Protein AF-A0A1B9H079-F1 (afdb_monomer_lite)

Structure (mmCIF, N/CA/C/O backbone):
data_AF-A0A1B9H079-F1
#
_entry.id   AF-A0A1B9H079-F1
#
loop_
_atom_site.group_PDB
_atom_site.id
_atom_site.type_symbol
_atom_site.label_atom_id
_atom_site.label_alt_id
_atom_site.label_comp_id
_atom_site.label_asym_id
_atom_site.label_entity_id
_atom_site.label_seq_id
_atom_site.pdbx_PDB_ins_code
_atom_site.Cartn_x
_atom_site.Cartn_y
_atom_site.Cartn_z
_atom_site.occupancy
_atom_site.B_iso_or_equiv
_atom_site.auth_seq_id
_atom_site.auth_comp_id
_atom_site.auth_asym_id
_atom_site.auth_atom_id
_atom_site.pdbx_PDB_model_num
ATOM 1 N N . MET A 1 1 ? 11.320 -9.337 -13.887 1.00 47.75 1 MET A N 1
ATOM 2 C CA . MET A 1 1 ? 11.703 -7.926 -13.684 1.00 47.75 1 MET A CA 1
ATOM 3 C C . MET A 1 1 ? 11.576 -7.657 -12.201 1.00 47.75 1 MET A C 1
ATOM 5 O O . MET A 1 1 ? 10.464 -7.674 -11.699 1.00 47.75 1 MET A O 1
ATOM 9 N N . GLU A 1 2 ? 12.696 -7.535 -11.495 1.00 43.88 2 GLU A N 1
ATOM 10 C CA . GLU A 1 2 ? 12.681 -7.254 -10.058 1.00 43.88 2 GLU A CA 1
ATOM 11 C C . GLU A 1 2 ? 12.787 -5.743 -9.858 1.00 43.88 2 GLU A C 1
ATOM 13 O O . GLU A 1 2 ? 13.818 -5.125 -10.128 1.00 43.88 2 GLU A O 1
ATOM 18 N N . LEU A 1 3 ? 11.671 -5.143 -9.454 1.00 53.41 3 LEU A N 1
ATOM 19 C CA . LEU A 1 3 ? 11.615 -3.778 -8.955 1.00 53.41 3 LEU A CA 1
ATOM 20 C C . LEU A 1 3 ? 11.916 -3.835 -7.460 1.00 53.41 3 LEU A C 1
ATOM 22 O O . LEU A 1 3 ? 11.032 -4.102 -6.649 1.00 53.41 3 LEU A O 1
ATOM 26 N N . ASN A 1 4 ? 13.172 -3.593 -7.096 1.00 53.16 4 ASN A N 1
ATOM 27 C CA . ASN A 1 4 ? 13.520 -3.400 -5.696 1.00 53.16 4 ASN A CA 1
ATOM 28 C C . ASN A 1 4 ? 13.167 -1.968 -5.313 1.00 53.16 4 ASN A C 1
ATOM 30 O O . ASN A 1 4 ? 13.930 -1.043 -5.574 1.00 53.16 4 ASN A O 1
ATOM 34 N N . THR A 1 5 ? 11.996 -1.792 -4.715 1.00 60.97 5 THR A N 1
ATOM 35 C CA . THR A 1 5 ? 11.546 -0.502 -4.195 1.00 60.97 5 THR A CA 1
ATOM 36 C C . THR A 1 5 ? 11.896 -0.418 -2.714 1.00 60.97 5 THR A C 1
ATOM 38 O O . THR A 1 5 ? 11.360 -1.158 -1.893 1.00 60.97 5 THR A O 1
ATOM 41 N N . HIS A 1 6 ? 12.815 0.476 -2.367 1.00 66.88 6 HIS A N 1
ATOM 42 C CA . HIS A 1 6 ? 13.156 0.816 -0.995 1.00 66.88 6 HIS A CA 1
ATOM 43 C C . HIS A 1 6 ? 12.375 2.062 -0.566 1.00 66.88 6 HIS A C 1
ATOM 45 O O . HIS A 1 6 ? 12.559 3.159 -1.095 1.00 66.88 6 HIS A O 1
ATOM 51 N N . CYS A 1 7 ? 11.503 1.898 0.422 1.00 68.50 7 CYS A N 1
ATOM 52 C CA . CYS A 1 7 ? 10.814 3.013 1.058 1.00 68.50 7 CYS A CA 1
ATOM 53 C C . CYS A 1 7 ? 11.577 3.404 2.325 1.00 68.50 7 CYS A C 1
ATOM 55 O O . CYS A 1 7 ? 11.736 2.586 3.231 1.00 68.50 7 CYS A O 1
ATOM 57 N N . ARG A 1 8 ? 12.035 4.655 2.405 1.00 67.31 8 ARG A N 1
ATOM 58 C CA . ARG A 1 8 ? 12.575 5.230 3.639 1.00 67.31 8 ARG A CA 1
ATOM 59 C C . ARG A 1 8 ? 11.421 5.837 4.433 1.00 67.31 8 ARG A C 1
ATOM 61 O O . ARG A 1 8 ? 10.734 6.739 3.943 1.00 67.31 8 ARG A O 1
ATOM 68 N N . SER A 1 9 ? 11.228 5.364 5.659 1.00 66.62 9 SER A N 1
ATOM 69 C CA . SER A 1 9 ? 10.253 5.937 6.585 1.00 66.62 9 SER A CA 1
ATOM 70 C C . SER A 1 9 ? 10.916 6.872 7.591 1.00 66.62 9 SER A C 1
ATOM 72 O O . SER A 1 9 ? 12.061 6.660 7.994 1.00 66.62 9 SER A O 1
ATOM 74 N N . GLY A 1 10 ? 10.208 7.948 7.937 1.00 61.19 10 GLY A N 1
ATOM 75 C CA . GLY A 1 10 ? 10.676 8.962 8.886 1.00 61.19 10 GLY A CA 1
ATOM 76 C C . GLY A 1 10 ? 10.179 8.729 10.310 1.00 61.19 10 GLY A C 1
ATOM 77 O O . GLY A 1 10 ? 10.873 9.061 11.267 1.00 61.19 10 GLY A O 1
ATOM 78 N N . THR A 1 11 ? 8.987 8.151 10.476 1.00 62.12 11 THR A N 1
ATOM 79 C CA . THR A 1 11 ? 8.386 7.863 11.783 1.00 62.12 11 THR A CA 1
ATOM 80 C C . THR A 1 11 ? 7.451 6.662 11.669 1.00 62.12 11 THR A C 1
ATOM 82 O O . THR A 1 11 ? 6.736 6.508 10.678 1.00 62.12 11 THR A O 1
ATOM 85 N N . THR A 1 12 ? 7.499 5.803 12.685 1.00 69.88 12 THR A N 1
ATOM 86 C CA . THR A 1 12 ? 6.626 4.640 12.840 1.00 69.88 12 THR A CA 1
ATOM 87 C C . THR A 1 12 ? 5.818 4.845 14.114 1.00 69.88 12 THR A C 1
ATOM 89 O O . THR A 1 12 ? 6.400 4.886 15.198 1.00 69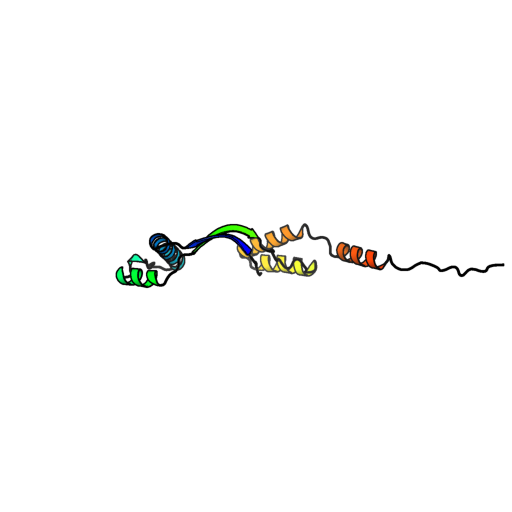.88 12 THR A O 1
ATOM 92 N N . GLU A 1 13 ? 4.499 4.992 13.998 1.00 73.25 13 GLU A N 1
ATOM 93 C CA . GLU A 1 13 ? 3.610 5.201 15.147 1.00 73.25 13 GLU A CA 1
ATOM 94 C C . GLU A 1 13 ? 2.775 3.942 15.427 1.00 73.25 13 GLU A C 1
ATOM 96 O O . GLU A 1 13 ? 2.287 3.284 14.503 1.00 73.25 13 GLU A O 1
ATOM 101 N N . LEU A 1 14 ? 2.616 3.605 16.713 1.00 74.88 14 LEU A N 1
ATOM 102 C CA . LEU A 1 14 ? 1.735 2.527 17.164 1.00 74.88 14 LEU A CA 1
ATOM 103 C C . LEU A 1 14 ? 0.311 3.062 17.306 1.00 74.88 14 LEU A C 1
ATOM 105 O O . LEU A 1 14 ? 0.075 3.996 18.073 1.00 74.88 14 LEU A O 1
ATOM 109 N N . LYS A 1 15 ? -0.643 2.456 16.596 1.00 72.25 15 LYS A N 1
ATOM 110 C CA . LYS A 1 15 ? -2.036 2.925 16.566 1.00 72.25 15 LYS A CA 1
ATOM 111 C C . LYS A 1 15 ? -3.016 1.940 17.193 1.00 72.25 15 LYS A C 1
ATOM 113 O O . LYS A 1 15 ? -2.809 0.728 17.203 1.00 72.25 15 LYS A O 1
ATOM 118 N N . ILE A 1 16 ? -4.089 2.509 17.739 1.00 72.25 16 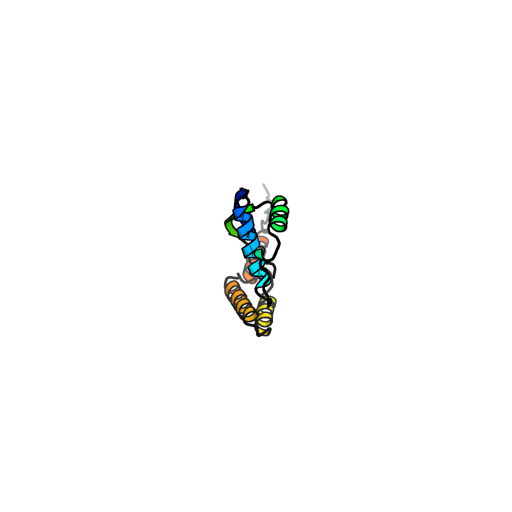ILE A N 1
ATOM 119 C CA . ILE A 1 16 ? -5.087 1.853 18.596 1.00 72.25 16 ILE A CA 1
ATOM 120 C C . ILE A 1 16 ? -6.340 1.486 17.770 1.00 72.25 16 ILE A C 1
ATOM 122 O O . ILE A 1 16 ? -6.516 1.967 16.652 1.00 72.25 16 ILE A O 1
ATOM 126 N N . SER A 1 17 ? -7.194 0.625 18.335 1.00 77.25 17 SER A N 1
ATOM 127 C CA . SER A 1 17 ? -8.569 0.233 17.947 1.00 77.25 17 SER A CA 1
ATOM 128 C C . SER A 1 17 ? -9.155 0.831 16.660 1.00 77.25 17 SER A C 1
ATOM 130 O O . SER A 1 17 ? -9.411 0.090 15.713 1.00 77.25 17 SER A O 1
ATOM 132 N N . ASP A 1 18 ? -9.408 2.140 16.615 1.00 82.06 18 ASP A N 1
ATOM 133 C CA . ASP A 1 18 ? -10.213 2.747 15.546 1.00 82.06 18 ASP A CA 1
ATOM 134 C C . ASP A 1 18 ? -9.457 2.796 14.216 1.00 82.06 18 ASP A C 1
ATOM 136 O O . ASP A 1 18 ? -10.028 2.538 13.155 1.00 82.06 18 ASP A O 1
ATOM 140 N N . PHE A 1 19 ? -8.142 3.031 14.278 1.00 86.31 19 PHE A N 1
ATOM 141 C CA . PHE A 1 19 ? -7.262 2.913 13.118 1.00 86.31 19 PHE A CA 1
ATOM 142 C C . PHE A 1 19 ? -7.260 1.474 12.595 1.00 86.31 19 PHE A C 1
ATOM 144 O O . PHE A 1 19 ? -7.442 1.244 11.402 1.00 86.31 19 PHE A O 1
ATOM 151 N N . LEU A 1 20 ? -7.133 0.496 13.496 1.00 87.94 20 LEU A N 1
ATOM 152 C CA . LEU A 1 20 ? -7.156 -0.921 13.136 1.00 87.94 20 LEU A CA 1
ATOM 153 C C . LEU A 1 20 ? -8.482 -1.324 12.481 1.00 87.94 20 LEU A C 1
ATOM 155 O O . LEU A 1 20 ? -8.469 -2.011 11.465 1.00 87.94 20 LEU A O 1
ATOM 159 N N . GLN A 1 21 ? -9.619 -0.864 13.010 1.00 88.44 21 GLN A N 1
ATOM 160 C CA . GLN A 1 21 ? -10.933 -1.151 12.431 1.00 88.44 21 GLN A CA 1
ATOM 161 C C . GLN A 1 21 ? -11.037 -0.636 10.993 1.00 88.44 21 GLN A C 1
ATOM 163 O O . GLN A 1 21 ? -11.516 -1.361 10.119 1.00 88.44 21 GLN A O 1
ATOM 168 N N . LYS A 1 22 ? -10.570 0.592 10.741 1.00 90.00 22 LYS A N 1
ATOM 169 C CA . LYS A 1 22 ? -10.571 1.178 9.400 1.00 90.00 22 LYS A CA 1
ATOM 170 C C . LYS A 1 22 ? -9.695 0.373 8.437 1.00 90.00 22 LYS A C 1
ATOM 172 O O . LYS A 1 22 ? -10.173 -0.019 7.376 1.00 90.00 22 LYS A O 1
ATOM 177 N N . GLN A 1 23 ? -8.458 0.062 8.830 1.00 91.00 23 GLN A N 1
ATOM 178 C CA . GLN A 1 23 ? -7.528 -0.684 7.977 1.00 91.00 23 GLN A CA 1
ATOM 179 C C . GLN A 1 23 ? -8.038 -2.095 7.646 1.00 91.00 23 GLN A C 1
ATOM 181 O O . GLN A 1 23 ? -7.915 -2.541 6.509 1.00 91.00 23 GLN A O 1
ATOM 186 N N . ILE A 1 24 ? -8.636 -2.794 8.616 1.00 90.44 24 ILE A N 1
ATOM 187 C CA . ILE A 1 24 ? -9.202 -4.136 8.402 1.00 90.44 24 ILE A CA 1
ATOM 188 C C . ILE A 1 24 ? -10.375 -4.076 7.416 1.00 90.44 24 ILE A C 1
ATOM 190 O O . ILE A 1 24 ? -10.469 -4.924 6.526 1.00 90.44 24 ILE A O 1
ATOM 194 N N . ALA A 1 25 ? -11.248 -3.073 7.541 1.00 91.12 25 ALA A N 1
ATOM 195 C CA . ALA A 1 25 ? -12.371 -2.887 6.627 1.00 91.12 25 ALA A CA 1
ATOM 196 C C . ALA A 1 25 ? -11.904 -2.569 5.197 1.00 91.12 25 ALA A C 1
ATOM 198 O O . ALA A 1 25 ? -12.365 -3.204 4.251 1.00 91.12 25 ALA A O 1
ATOM 199 N N . GLU A 1 26 ? -10.956 -1.643 5.028 1.00 92.31 26 GLU A N 1
ATOM 200 C CA . GLU A 1 26 ? -10.414 -1.282 3.710 1.00 92.31 26 GLU A CA 1
ATOM 201 C C . GLU A 1 26 ? -9.692 -2.455 3.037 1.00 92.31 26 GLU A C 1
ATOM 203 O O . GLU A 1 26 ? -9.910 -2.718 1.850 1.00 92.31 26 GLU A O 1
ATOM 208 N N . LEU A 1 27 ? -8.883 -3.203 3.794 1.00 92.88 27 LEU A N 1
ATOM 209 C CA . LEU A 1 27 ? -8.201 -4.386 3.276 1.00 92.88 27 LE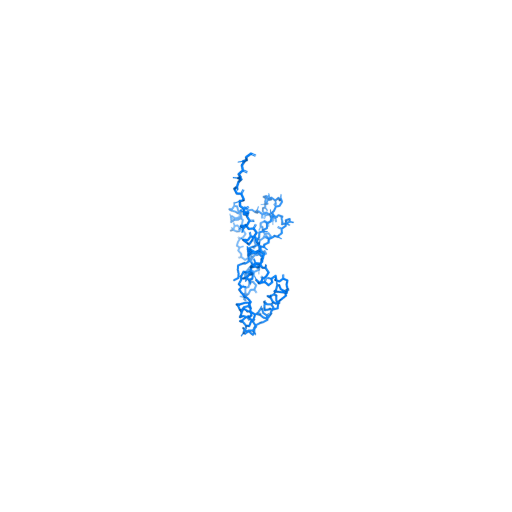U A CA 1
ATOM 210 C C . LEU A 1 27 ? -9.202 -5.463 2.843 1.00 92.88 27 LEU A C 1
ATOM 212 O O . LEU A 1 27 ? -9.069 -6.000 1.745 1.00 92.88 27 LEU A O 1
ATOM 216 N N . SER A 1 28 ? -10.217 -5.740 3.667 1.00 92.12 28 SER A N 1
ATOM 217 C CA . SER A 1 28 ? -11.264 -6.716 3.335 1.00 92.12 28 SER A CA 1
ATOM 218 C C . SER A 1 28 ? -12.000 -6.303 2.060 1.00 92.12 28 SER A C 1
ATOM 220 O O . SER A 1 28 ? -12.108 -7.091 1.129 1.00 92.12 28 SER A O 1
ATOM 222 N N . ASN A 1 29 ? -12.397 -5.034 1.946 1.00 92.19 29 ASN A N 1
ATOM 223 C CA . ASN A 1 29 ? -13.079 -4.525 0.755 1.00 92.19 29 ASN A CA 1
ATOM 224 C C . ASN A 1 29 ? -12.237 -4.645 -0.521 1.00 92.19 29 ASN A C 1
ATOM 226 O O . ASN A 1 29 ? -12.789 -4.943 -1.582 1.00 92.19 29 ASN A O 1
ATOM 230 N N . THR A 1 30 ? -10.927 -4.404 -0.415 1.00 93.38 30 THR A N 1
ATOM 231 C CA . THR A 1 30 ? -9.976 -4.495 -1.535 1.00 93.38 30 THR A CA 1
ATOM 232 C C . THR A 1 30 ? -9.802 -5.942 -1.995 1.00 93.38 30 THR A C 1
ATOM 234 O O . THR A 1 30 ? -9.788 -6.218 -3.192 1.00 93.38 30 THR A O 1
ATOM 237 N N . MET A 1 31 ? -9.694 -6.882 -1.053 1.00 91.94 31 MET A N 1
ATOM 238 C CA . MET A 1 31 ? -9.529 -8.304 -1.368 1.00 91.94 31 MET A CA 1
ATOM 239 C C . MET A 1 31 ? -10.821 -8.931 -1.903 1.00 91.94 31 MET A C 1
ATOM 241 O O . MET A 1 31 ? -10.772 -9.751 -2.819 1.00 91.94 31 MET A O 1
ATOM 245 N N . GLU A 1 32 ? -11.972 -8.491 -1.393 1.00 93.19 32 GLU A N 1
ATOM 246 C CA . GLU A 1 32 ? -13.290 -8.997 -1.781 1.00 93.19 32 GLU A CA 1
ATOM 247 C C . GLU A 1 32 ? -13.880 -8.294 -3.015 1.00 93.19 32 GLU A C 1
ATOM 249 O O . GLU A 1 32 ? -14.954 -8.658 -3.481 1.00 93.19 32 GLU A O 1
ATOM 254 N N . GLU A 1 33 ? -13.205 -7.290 -3.591 1.00 91.06 33 GLU A N 1
ATOM 255 C CA . GLU A 1 33 ? -13.716 -6.524 -4.742 1.00 91.06 33 GLU A CA 1
ATOM 256 C C . GLU A 1 33 ? -14.043 -7.377 -5.968 1.00 91.06 33 GLU A C 1
ATOM 258 O O . GLU A 1 33 ? -14.910 -7.022 -6.763 1.00 91.06 33 GLU A O 1
ATOM 263 N N . ARG A 1 34 ? -13.370 -8.517 -6.104 1.00 89.00 34 ARG A N 1
ATOM 264 C CA . ARG A 1 34 ? -13.476 -9.390 -7.272 1.00 89.00 34 ARG A CA 1
ATOM 265 C C . ARG A 1 34 ? -14.543 -10.477 -7.141 1.00 89.00 34 ARG A C 1
ATOM 267 O O . ARG A 1 34 ? -14.714 -11.233 -8.094 1.00 89.00 34 ARG A O 1
ATOM 274 N N . TYR A 1 35 ? -15.223 -10.581 -5.998 1.00 88.06 35 TYR A N 1
ATOM 275 C CA . TYR A 1 35 ? -16.187 -11.647 -5.731 1.00 88.06 35 TYR A CA 1
ATOM 276 C C . TYR A 1 35 ? -17.620 -11.113 -5.643 1.00 88.06 35 TYR A C 1
ATOM 278 O O . TYR A 1 35 ? -17.896 -10.098 -4.999 1.00 88.06 35 TYR A O 1
ATOM 286 N N . ASP A 1 36 ? -18.550 -11.837 -6.267 1.00 80.81 36 ASP A N 1
ATOM 287 C CA . ASP A 1 36 ? -19.980 -11.617 -6.070 1.00 80.81 36 ASP A CA 1
ATOM 288 C C . ASP A 1 36 ? -20.376 -12.070 -4.656 1.00 80.81 36 ASP A C 1
ATOM 290 O O . ASP A 1 36 ? -20.013 -13.161 -4.218 1.00 80.81 36 ASP A O 1
ATOM 294 N N . GLY A 1 37 ? -21.119 -11.230 -3.928 1.00 81.12 37 GLY A N 1
ATOM 295 C CA . GLY A 1 37 ? -21.451 -11.481 -2.518 1.00 81.12 37 GLY A CA 1
ATOM 296 C C . GLY A 1 37 ? -20.357 -11.051 -1.534 1.00 81.12 37 GLY A C 1
ATOM 297 O O . GLY A 1 37 ? -20.091 -11.763 -0.571 1.00 81.12 37 GLY A O 1
ATOM 298 N N . ARG A 1 38 ? -19.734 -9.892 -1.794 1.00 87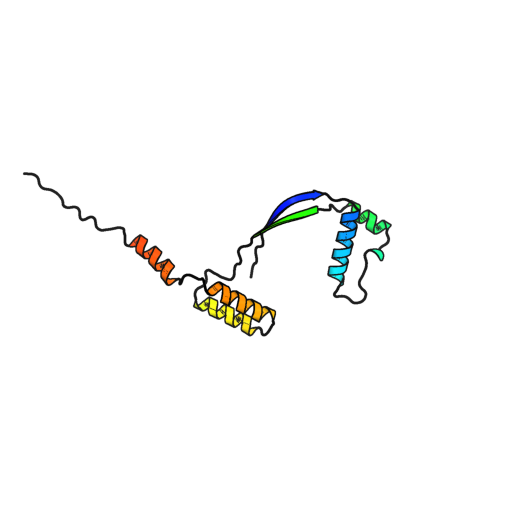.25 38 ARG A N 1
ATOM 299 C CA . ARG A 1 38 ? -18.649 -9.287 -1.000 1.00 87.25 38 ARG A CA 1
ATOM 300 C C . ARG A 1 38 ? -18.911 -9.400 0.502 1.00 87.25 38 ARG A C 1
ATOM 302 O O . ARG A 1 38 ? -19.849 -8.790 1.016 1.00 87.25 38 ARG A O 1
ATOM 309 N N . TRP A 1 39 ? -18.052 -10.147 1.186 1.00 90.56 39 TRP A N 1
ATOM 310 C CA . TRP A 1 39 ? -18.099 -10.267 2.635 1.00 90.56 39 TRP A CA 1
ATOM 311 C C . TRP A 1 39 ? -17.641 -8.961 3.288 1.00 90.56 39 TRP A C 1
ATOM 313 O O . TRP A 1 39 ? -16.609 -8.394 2.924 1.00 90.56 39 TRP A O 1
ATOM 323 N N . GLN A 1 40 ? -18.407 -8.480 4.261 1.00 89.06 40 GLN A N 1
ATOM 324 C CA . GLN A 1 40 ? -18.070 -7.307 5.052 1.00 89.06 40 GLN A CA 1
ATOM 325 C C . GLN A 1 40 ? -17.637 -7.719 6.452 1.00 89.06 40 GLN A C 1
ATOM 327 O O . GLN A 1 40 ? -18.159 -8.653 7.053 1.00 89.06 40 GLN A O 1
ATOM 332 N N . VAL A 1 41 ? -16.739 -6.935 7.045 1.00 88.81 41 VAL A N 1
ATOM 333 C CA . VAL A 1 41 ? -16.299 -7.150 8.434 1.00 88.81 41 VAL A CA 1
ATOM 334 C C . VAL A 1 41 ? -17.479 -7.096 9.420 1.00 88.81 41 VAL A C 1
ATOM 336 O O . VAL A 1 41 ? -17.435 -7.739 10.465 1.00 88.81 41 VAL A O 1
ATOM 339 N N . SER A 1 42 ? -18.550 -6.368 9.085 1.00 87.88 42 SER A N 1
ATOM 340 C CA . SER A 1 42 ? -19.800 -6.316 9.856 1.00 87.88 42 SER A CA 1
ATOM 341 C C . SER A 1 42 ? -20.624 -7.604 9.817 1.00 87.88 42 SER A C 1
ATOM 343 O O . SER A 1 42 ? -21.504 -7.770 10.657 1.00 87.88 42 SER A O 1
ATOM 345 N N . ASP A 1 43 ? -20.360 -8.502 8.865 1.00 88.31 43 ASP A N 1
ATOM 346 C CA . ASP A 1 43 ? -21.046 -9.793 8.765 1.00 88.31 43 ASP A CA 1
ATOM 347 C C . ASP A 1 43 ? -20.539 -10.775 9.836 1.00 88.31 43 ASP A C 1
ATOM 349 O O . ASP A 1 43 ? -21.208 -11.759 10.159 1.00 88.31 43 ASP A O 1
ATOM 353 N N . ALA A 1 44 ? -19.368 -10.506 10.428 1.00 89.19 44 ALA A N 1
ATOM 354 C CA . ALA A 1 44 ? -18.893 -11.216 11.607 1.00 89.19 44 ALA A CA 1
ATOM 355 C C . ALA A 1 44 ? -19.535 -10.677 12.902 1.00 89.19 44 ALA A C 1
ATOM 357 O O . ALA A 1 44 ? -19.717 -9.468 13.061 1.00 89.19 44 ALA A O 1
ATOM 358 N N . PRO A 1 45 ? -19.791 -11.547 13.899 1.00 92.19 45 PRO A N 1
ATOM 359 C CA . PRO A 1 45 ? -20.213 -11.118 15.228 1.00 92.19 45 PRO A CA 1
ATOM 360 C C . PRO A 1 45 ? -19.233 -10.113 15.853 1.00 92.19 45 PRO A C 1
ATOM 362 O O . PRO A 1 45 ? -18.024 -10.347 15.889 1.00 92.19 45 PRO A O 1
ATOM 365 N N . ALA A 1 46 ? -19.750 -9.015 16.413 1.00 87.31 46 ALA A N 1
ATOM 366 C CA . ALA A 1 46 ? -18.917 -7.931 16.943 1.00 87.31 46 ALA A CA 1
ATOM 367 C C . ALA A 1 46 ? -17.919 -8.406 18.018 1.00 87.31 46 ALA A C 1
ATOM 369 O O . ALA A 1 46 ? -16.758 -8.009 18.020 1.00 87.31 46 ALA A O 1
ATOM 370 N N . ASN A 1 47 ? -18.334 -9.324 18.896 1.00 89.38 47 ASN A N 1
ATOM 371 C CA . ASN A 1 47 ? -17.467 -9.904 19.926 1.00 89.38 47 ASN A CA 1
ATOM 372 C C . ASN A 1 47 ? -16.278 -10.692 19.349 1.00 89.38 47 ASN A C 1
ATOM 374 O O . ASN A 1 47 ? -15.212 -10.737 19.962 1.00 89.38 47 ASN A O 1
ATOM 378 N N . TYR A 1 48 ? -16.452 -11.317 18.185 1.00 87.38 48 TYR A N 1
ATOM 379 C CA . TYR A 1 48 ? -15.398 -12.053 17.501 1.00 87.38 48 TYR A CA 1
ATOM 380 C C . TYR A 1 48 ? -14.340 -11.090 16.954 1.00 87.38 48 TYR A C 1
ATOM 382 O O . TYR A 1 48 ? -13.149 -11.256 17.224 1.00 87.38 48 TYR A O 1
ATOM 390 N N . VAL A 1 49 ? -14.784 -10.027 16.279 1.00 87.69 49 VAL A N 1
ATOM 391 C CA . VAL A 1 49 ? -13.906 -8.991 15.718 1.00 87.69 49 VAL A CA 1
ATOM 392 C C . VAL A 1 49 ? -13.123 -8.271 16.822 1.00 87.69 49 VAL A C 1
ATOM 394 O O . VAL A 1 49 ? -11.907 -8.121 16.715 1.00 87.69 49 VAL A O 1
ATOM 397 N N . GLU A 1 50 ? -13.778 -7.902 17.926 1.00 87.94 50 GLU A N 1
ATOM 398 C CA . GLU A 1 50 ? -13.122 -7.247 19.068 1.00 87.94 50 GLU A CA 1
ATOM 399 C C . GLU A 1 50 ? -12.035 -8.110 19.723 1.00 87.94 50 GLU A C 1
ATOM 401 O O . GLU A 1 50 ? -11.019 -7.597 20.194 1.00 87.94 50 GLU A O 1
ATOM 406 N N . ASN A 1 51 ? -12.206 -9.432 19.742 1.00 88.94 51 ASN A N 1
ATOM 407 C CA . ASN A 1 51 ? -11.188 -10.326 20.284 1.00 88.94 51 ASN A CA 1
ATOM 408 C C . ASN A 1 51 ? -9.992 -10.489 19.343 1.00 88.94 51 ASN A C 1
ATOM 410 O O . ASN A 1 51 ? -8.859 -10.507 19.821 1.00 88.94 51 ASN A O 1
ATOM 414 N N . LEU A 1 52 ? -10.217 -10.546 18.027 1.00 86.75 52 LEU A N 1
ATOM 415 C CA . LEU A 1 52 ? -9.129 -10.603 17.047 1.00 86.75 52 LEU A CA 1
ATOM 416 C C . LEU A 1 52 ? -8.288 -9.323 17.051 1.00 86.75 52 LEU A C 1
ATOM 418 O O . LEU A 1 52 ? -7.063 -9.399 17.001 1.00 86.75 52 LEU A O 1
ATOM 422 N N . LYS A 1 53 ? -8.920 -8.153 17.203 1.00 86.00 53 LYS A N 1
ATOM 423 C CA . LYS A 1 53 ? -8.214 -6.865 17.285 1.00 86.00 53 LYS A CA 1
ATOM 424 C C . LYS A 1 53 ? -7.177 -6.802 18.398 1.00 86.00 53 LYS A C 1
ATOM 426 O O . LYS A 1 53 ? -6.131 -6.197 18.204 1.00 86.00 53 LYS A O 1
ATOM 431 N N . LYS A 1 54 ? -7.439 -7.425 19.551 1.00 85.62 54 LYS A N 1
ATOM 432 C CA . LYS A 1 54 ? -6.509 -7.423 20.697 1.00 85.62 54 LYS A CA 1
ATOM 433 C C . LYS A 1 54 ? -5.178 -8.110 20.384 1.00 85.62 54 LYS A C 1
ATOM 435 O O . LYS A 1 54 ? -4.195 -7.846 21.067 1.00 85.62 54 LYS A O 1
ATOM 440 N N . ALA A 1 55 ? -5.151 -8.986 19.380 1.00 86.31 55 ALA A N 1
ATOM 441 C CA . ALA A 1 55 ? -3.944 -9.664 18.919 1.00 86.31 55 ALA A CA 1
ATOM 442 C C . ALA A 1 55 ? -3.202 -8.896 17.808 1.00 86.31 55 ALA A C 1
ATOM 444 O O . ALA A 1 55 ? -2.142 -9.340 17.371 1.00 86.31 55 ALA A O 1
ATOM 445 N N . LEU A 1 56 ? -3.742 -7.768 17.334 1.00 86.62 56 LEU A N 1
ATOM 446 C CA . LEU A 1 56 ? -3.175 -6.989 16.237 1.00 86.62 56 LEU A CA 1
ATOM 447 C C . LEU A 1 56 ? -2.454 -5.746 16.759 1.00 86.62 56 LEU A C 1
ATOM 449 O O . LEU A 1 56 ? -2.928 -5.056 17.659 1.00 86.62 56 LEU A O 1
ATOM 453 N N . ILE A 1 57 ? -1.317 -5.436 16.141 1.00 84.56 57 ILE A N 1
ATOM 454 C CA . ILE A 1 57 ? -0.559 -4.208 16.385 1.00 84.56 57 ILE A CA 1
ATOM 455 C C . ILE A 1 57 ? -0.656 -3.356 15.122 1.00 84.56 57 ILE A C 1
ATOM 457 O O . ILE A 1 57 ? -0.226 -3.779 14.049 1.00 84.56 57 ILE A O 1
ATOM 461 N N . GLY A 1 58 ? -1.245 -2.167 15.247 1.00 82.12 58 GLY A N 1
ATOM 462 C CA . GLY A 1 58 ? -1.362 -1.214 14.148 1.00 82.12 58 GLY A CA 1
ATOM 463 C C . GLY A 1 58 ? -0.069 -0.434 13.989 1.00 82.12 58 GLY A C 1
ATOM 464 O O . GLY A 1 58 ? 0.368 0.218 14.935 1.00 82.12 58 GLY A O 1
ATOM 465 N N . ILE A 1 59 ? 0.525 -0.499 12.801 1.00 84.81 59 ILE A N 1
ATOM 466 C CA . ILE A 1 59 ? 1.733 0.246 12.458 1.00 84.81 59 ILE A CA 1
ATOM 467 C C . ILE A 1 59 ? 1.382 1.200 11.324 1.00 84.81 59 ILE A C 1
ATOM 469 O O . ILE A 1 59 ? 0.959 0.760 10.255 1.00 84.81 59 ILE A O 1
ATOM 473 N N . GLU A 1 60 ? 1.572 2.495 11.551 1.00 82.88 60 GLU A N 1
ATOM 474 C CA . GLU A 1 60 ? 1.514 3.497 10.490 1.00 82.88 60 GLU A CA 1
ATOM 475 C C . GLU A 1 60 ? 2.936 3.899 10.100 1.00 82.88 60 GLU A C 1
ATOM 477 O O . GLU A 1 60 ? 3.761 4.219 10.958 1.00 82.88 60 GLU A O 1
ATOM 482 N N . ILE A 1 61 ? 3.228 3.828 8.800 1.00 82.94 61 ILE A N 1
ATOM 483 C CA . ILE A 1 61 ? 4.544 4.131 8.240 1.00 82.94 61 ILE A CA 1
ATOM 484 C C . ILE A 1 61 ? 4.401 5.351 7.341 1.00 82.94 61 ILE A C 1
ATOM 486 O O . ILE A 1 61 ? 3.829 5.265 6.254 1.00 82.94 61 ILE A O 1
ATOM 490 N N . GLU A 1 62 ? 4.969 6.476 7.767 1.00 83.81 62 GLU A N 1
ATOM 491 C CA . GLU A 1 62 ? 5.055 7.652 6.910 1.00 83.81 62 GLU A CA 1
ATOM 492 C C . GLU A 1 62 ? 6.144 7.444 5.850 1.00 83.81 62 GLU A C 1
ATOM 494 O O . GLU A 1 62 ? 7.335 7.310 6.163 1.00 83.81 62 GLU A O 1
ATOM 499 N N . ILE A 1 63 ? 5.741 7.411 4.578 1.00 84.06 63 ILE A N 1
ATOM 500 C CA . ILE A 1 63 ? 6.667 7.287 3.451 1.00 84.06 63 ILE A CA 1
ATOM 501 C C . ILE A 1 63 ? 7.250 8.668 3.145 1.00 84.06 63 ILE A C 1
ATOM 503 O O . ILE A 1 63 ? 6.589 9.517 2.556 1.00 84.06 63 ILE A O 1
ATOM 507 N N . THR A 1 64 ? 8.518 8.874 3.501 1.00 85.31 64 THR A N 1
ATOM 508 C CA . THR A 1 64 ? 9.223 10.146 3.238 1.00 85.31 64 THR A CA 1
ATOM 509 C C . THR A 1 64 ? 9.958 10.138 1.905 1.00 85.31 64 THR A C 1
ATOM 511 O O . THR A 1 64 ? 10.126 11.177 1.267 1.00 85.31 64 THR A O 1
ATOM 514 N N . LYS A 1 65 ? 10.413 8.960 1.466 1.00 79.12 65 LYS A N 1
ATOM 515 C CA . LYS A 1 65 ? 11.097 8.796 0.186 1.00 79.12 65 LYS A CA 1
ATOM 516 C C . LYS A 1 65 ? 10.928 7.381 -0.340 1.00 79.12 65 LYS A C 1
ATOM 518 O O . LYS A 1 65 ? 11.059 6.420 0.414 1.00 79.12 65 LYS A O 1
ATOM 523 N N . ILE A 1 66 ? 10.704 7.266 -1.642 1.00 78.62 66 ILE A N 1
ATOM 524 C CA . ILE A 1 66 ? 10.706 5.995 -2.364 1.00 78.62 66 ILE A CA 1
ATOM 525 C C . ILE A 1 66 ? 11.890 6.031 -3.326 1.00 78.62 66 ILE A C 1
ATOM 527 O O . ILE A 1 66 ? 11.965 6.900 -4.193 1.00 78.62 66 ILE A O 1
ATOM 531 N N . GLU A 1 67 ? 12.830 5.110 -3.161 1.00 78.62 67 GLU A N 1
ATOM 532 C CA . GLU A 1 67 ? 13.987 4.946 -4.037 1.00 78.62 67 GLU A CA 1
ATOM 533 C C . GLU A 1 67 ? 14.081 3.485 -4.455 1.00 78.62 67 GLU A C 1
ATOM 535 O O . GLU A 1 67 ? 13.975 2.593 -3.627 1.00 78.62 67 GLU A O 1
ATOM 540 N N . GLY A 1 68 ? 14.312 3.203 -5.728 1.00 71.19 68 GLY A N 1
ATOM 541 C CA . GLY A 1 68 ? 14.501 1.829 -6.170 1.00 71.19 68 GLY A CA 1
ATOM 542 C C . GLY A 1 68 ? 15.342 1.778 -7.431 1.00 71.19 68 GLY A C 1
ATOM 543 O O . GLY A 1 68 ? 15.051 2.532 -8.366 1.00 71.19 68 GLY A O 1
ATOM 544 N N . PRO A 1 69 ? 16.395 0.941 -7.496 1.00 67.31 69 PRO A N 1
ATOM 545 C CA . PRO A 1 69 ? 17.092 0.723 -8.750 1.00 67.31 69 PRO A CA 1
ATOM 546 C C . PRO A 1 69 ? 16.119 0.101 -9.754 1.00 67.31 69 PRO A C 1
ATOM 548 O O . PRO A 1 69 ? 15.670 -1.035 -9.607 1.00 67.31 69 PRO A O 1
ATOM 551 N N . PHE A 1 70 ? 15.794 0.862 -10.795 1.00 67.38 70 PHE A N 1
ATOM 552 C CA . PHE A 1 70 ? 14.919 0.404 -11.863 1.00 67.38 70 PHE A CA 1
ATOM 553 C C . PHE A 1 70 ? 15.694 -0.512 -12.821 1.00 67.38 70 PHE A C 1
ATOM 555 O O . PHE A 1 70 ? 16.323 -0.053 -13.778 1.00 67.38 70 PHE A O 1
ATOM 562 N N . ASN A 1 71 ? 15.725 -1.815 -12.534 1.00 65.81 71 ASN A N 1
ATOM 563 C CA . ASN A 1 71 ? 16.549 -2.762 -13.280 1.00 65.81 71 ASN A CA 1
ATOM 564 C C . ASN A 1 71 ? 15.814 -3.339 -14.502 1.00 65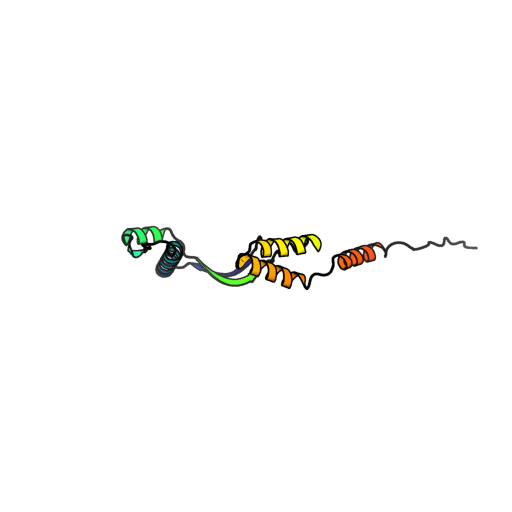.81 71 ASN A C 1
ATOM 566 O O . ASN A 1 71 ? 15.060 -4.305 -14.406 1.00 65.81 71 ASN A O 1
ATOM 570 N N . LEU A 1 72 ? 16.092 -2.763 -15.673 1.00 69.44 72 LEU A N 1
ATOM 571 C CA . LEU A 1 72 ? 15.633 -3.250 -16.978 1.00 69.44 72 LEU A CA 1
ATOM 572 C C . LEU A 1 72 ? 16.725 -3.998 -17.757 1.00 69.44 72 LEU A C 1
ATOM 574 O O . LEU A 1 72 ? 16.820 -3.860 -18.975 1.00 69.44 72 LEU A O 1
ATOM 578 N N . SER A 1 73 ? 17.585 -4.769 -17.079 1.00 64.12 73 SER A N 1
ATOM 579 C CA . SER A 1 73 ? 18.706 -5.452 -17.746 1.00 64.12 73 SER A CA 1
ATOM 580 C C . SER A 1 73 ? 19.670 -4.440 -18.401 1.00 64.12 73 SER A C 1
ATOM 582 O O . SER A 1 73 ? 20.104 -4.574 -19.547 1.00 64.12 73 SER A O 1
ATOM 584 N N . GLN A 1 74 ? 19.989 -3.373 -17.656 1.00 63.53 74 GLN A N 1
ATOM 585 C CA . GLN A 1 74 ? 20.789 -2.232 -18.128 1.00 63.53 74 GLN A CA 1
ATOM 586 C C . GLN A 1 74 ? 22.282 -2.549 -18.354 1.00 63.53 74 GLN A C 1
ATOM 588 O O . GLN A 1 74 ? 23.013 -1.706 -18.888 1.00 63.53 74 GLN A O 1
ATOM 593 N N . GLU A 1 75 ? 22.740 -3.763 -18.049 1.00 61.81 75 GLU A N 1
ATOM 594 C CA . GLU A 1 75 ? 24.104 -4.233 -18.341 1.00 61.81 75 GLU A CA 1
ATOM 595 C C . GLU A 1 75 ? 24.214 -5.061 -19.632 1.00 61.81 75 GLU A C 1
ATOM 597 O O . GLU A 1 75 ? 25.319 -5.291 -20.119 1.00 61.81 75 GLU A O 1
ATOM 602 N N . SER A 1 76 ? 23.085 -5.451 -20.227 1.00 61.38 76 SER A N 1
ATOM 603 C CA . SER A 1 76 ? 23.051 -6.335 -21.398 1.00 61.38 76 SER A CA 1
ATOM 604 C C . SER A 1 76 ? 23.443 -5.616 -22.688 1.00 61.38 76 SER A C 1
ATOM 606 O O . SER A 1 76 ? 23.206 -4.411 -22.832 1.00 61.38 76 SER A O 1
ATOM 608 N N . GLY A 1 77 ? 24.040 -6.347 -23.633 1.00 63.84 77 GLY A N 1
ATOM 609 C CA . GLY A 1 77 ? 24.486 -5.803 -24.916 1.00 63.84 77 GLY A CA 1
ATOM 610 C C . GLY A 1 77 ? 23.339 -5.227 -25.756 1.00 63.84 77 GLY A C 1
ATOM 611 O O . GLY A 1 77 ? 22.167 -5.526 -25.532 1.00 63.84 77 GLY A O 1
ATOM 612 N N . ASN A 1 78 ? 23.668 -4.407 -26.763 1.00 66.75 78 ASN A N 1
ATOM 613 C CA . ASN A 1 78 ? 22.658 -3.784 -27.635 1.00 66.75 78 ASN A CA 1
ATOM 614 C C . ASN A 1 78 ? 21.738 -4.820 -28.321 1.00 66.75 78 ASN A C 1
ATOM 616 O O . ASN A 1 78 ? 20.565 -4.531 -28.543 1.00 66.75 78 ASN A O 1
ATOM 620 N N . GLY A 1 79 ? 22.246 -6.026 -28.617 1.00 66.56 79 GLY A N 1
ATOM 621 C CA . GLY A 1 79 ? 21.458 -7.129 -29.184 1.00 66.56 79 GLY A CA 1
ATOM 622 C C . GLY A 1 79 ? 20.349 -7.619 -28.248 1.00 66.56 79 GLY A C 1
ATOM 623 O O . GLY A 1 79 ? 19.182 -7.638 -28.640 1.00 66.56 79 GLY A O 1
ATOM 624 N N . ASP A 1 80 ? 20.684 -7.907 -26.991 1.00 71.88 80 ASP A N 1
ATOM 625 C CA . ASP A 1 80 ? 19.740 -8.419 -25.985 1.00 71.88 80 ASP A CA 1
ATOM 626 C C . ASP A 1 80 ? 18.636 -7.407 -25.659 1.00 71.88 80 ASP A C 1
ATOM 628 O O . ASP A 1 80 ? 17.485 -7.763 -25.410 1.00 71.88 80 ASP A O 1
ATOM 632 N N . TRP A 1 81 ? 18.959 -6.114 -25.720 1.00 74.19 81 TRP A N 1
ATOM 633 C CA . TRP A 1 81 ? 17.987 -5.052 -25.482 1.00 74.19 81 TRP A CA 1
ATOM 634 C C . TRP A 1 81 ? 16.925 -4.974 -26.585 1.00 74.19 81 TRP A C 1
ATOM 636 O O . TRP A 1 81 ? 15.735 -4.884 -26.285 1.00 74.19 81 TRP A O 1
ATOM 646 N N . THR A 1 82 ? 17.326 -5.083 -27.858 1.00 77.88 82 THR A N 1
ATOM 647 C CA . THR A 1 82 ? 16.354 -5.149 -28.965 1.00 77.88 82 THR A CA 1
ATOM 648 C C . THR A 1 82 ? 15.491 -6.409 -28.901 1.00 77.88 82 THR A C 1
ATOM 650 O O . THR A 1 82 ? 14.317 -6.360 -29.268 1.00 77.88 82 THR A O 1
ATOM 653 N N . GLY A 1 83 ? 16.044 -7.514 -28.386 1.00 80.75 83 GLY A N 1
ATOM 654 C CA . GLY A 1 83 ? 15.306 -8.743 -28.099 1.00 80.75 83 GLY A CA 1
ATOM 655 C C . GLY A 1 83 ? 14.241 -8.548 -27.021 1.00 80.75 83 GLY A C 1
ATOM 656 O O . GLY A 1 83 ? 13.101 -8.950 -27.226 1.00 80.75 83 GLY A O 1
ATOM 657 N N . ASN A 1 84 ? 14.568 -7.852 -25.927 1.00 80.12 84 ASN A N 1
ATOM 658 C CA . ASN A 1 84 ? 13.606 -7.538 -24.867 1.00 80.12 84 ASN A CA 1
ATOM 659 C C . ASN A 1 84 ? 12.452 -6.666 -25.373 1.00 80.12 84 ASN A C 1
ATOM 661 O O . ASN A 1 84 ? 11.296 -7.002 -25.139 1.00 80.12 84 ASN A O 1
ATOM 665 N N . VAL A 1 85 ? 12.741 -5.589 -26.112 1.00 84.50 85 VAL A N 1
ATOM 666 C CA . VAL A 1 85 ? 11.698 -4.716 -26.686 1.00 84.50 85 VAL A CA 1
ATOM 667 C C . VAL A 1 85 ? 10.757 -5.515 -27.590 1.00 84.50 85 VAL A C 1
ATOM 669 O O . VAL A 1 85 ? 9.543 -5.438 -27.434 1.00 84.50 85 VAL A O 1
ATOM 672 N N . LYS A 1 86 ? 11.310 -6.333 -28.495 1.00 85.00 86 LYS A N 1
ATOM 673 C CA . LYS A 1 86 ? 10.508 -7.189 -29.381 1.00 85.00 86 LYS A CA 1
ATOM 674 C C . LYS A 1 86 ? 9.714 -8.246 -28.617 1.00 85.00 86 LYS A C 1
ATOM 676 O O . LYS A 1 86 ? 8.586 -8.529 -28.997 1.00 85.00 86 LYS A O 1
ATOM 681 N N . GLY A 1 87 ? 10.289 -8.816 -27.560 1.00 85.38 87 GLY A N 1
ATOM 682 C CA . GLY A 1 87 ? 9.623 -9.801 -26.713 1.00 85.38 87 GLY A CA 1
ATOM 683 C C . GLY A 1 87 ? 8.398 -9.219 -26.015 1.00 85.38 87 GLY A C 1
ATOM 684 O O . GLY A 1 87 ? 7.331 -9.816 -26.087 1.00 85.38 87 GLY A O 1
ATOM 685 N N . TYR A 1 88 ? 8.527 -8.032 -25.411 1.00 85.19 88 TYR A N 1
ATOM 686 C CA . TYR A 1 88 ? 7.415 -7.374 -24.719 1.00 85.19 88 TYR A CA 1
ATOM 687 C C . TYR A 1 88 ? 6.332 -6.860 -25.678 1.00 85.19 88 TYR A C 1
ATOM 689 O O . TYR A 1 88 ? 5.158 -7.110 -25.423 1.00 85.19 88 TYR A O 1
ATOM 697 N N . SER A 1 89 ? 6.695 -6.255 -26.817 1.00 87.25 89 SER A N 1
ATOM 698 C CA . SER A 1 89 ? 5.711 -5.886 -27.855 1.00 87.25 89 SER A CA 1
ATOM 699 C C . SER A 1 89 ? 5.039 -7.106 -28.500 1.00 87.25 89 SER A C 1
ATOM 701 O O . SER A 1 89 ? 3.913 -7.029 -28.976 1.00 87.25 89 SER A O 1
ATOM 703 N N . GLY A 1 90 ? 5.714 -8.259 -28.518 1.00 87.56 90 GLY A N 1
ATOM 704 C CA . GLY A 1 90 ? 5.172 -9.510 -29.052 1.00 87.56 90 GLY A CA 1
ATOM 705 C C . GLY A 1 90 ? 4.099 -10.162 -28.176 1.00 87.56 90 GLY A C 1
ATOM 706 O O . GLY A 1 90 ? 3.429 -11.078 -28.647 1.00 87.56 90 GLY A O 1
ATOM 707 N N . LEU A 1 91 ? 3.916 -9.707 -26.929 1.00 87.19 91 LEU A N 1
ATOM 708 C CA . LEU A 1 91 ? 2.873 -10.216 -26.032 1.00 87.19 91 LEU A CA 1
ATOM 709 C C . LEU A 1 91 ? 1.470 -9.736 -26.429 1.00 87.19 91 LEU A C 1
ATOM 711 O O . LEU A 1 91 ? 0.492 -10.376 -26.055 1.00 87.19 91 LEU A O 1
ATOM 715 N N . GLY A 1 92 ? 1.364 -8.632 -27.181 1.00 86.62 92 GLY A N 1
ATOM 716 C CA . GLY A 1 92 ? 0.085 -8.086 -27.644 1.00 86.62 92 GLY A CA 1
ATOM 717 C C . GLY A 1 92 ? -0.847 -7.626 -26.518 1.00 86.62 92 GLY A C 1
ATOM 718 O O . GLY A 1 92 ? -2.053 -7.519 -26.734 1.00 86.62 92 GLY A O 1
ATOM 719 N N . THR A 1 93 ? -0.312 -7.390 -25.315 1.00 91.06 93 THR A N 1
ATOM 720 C CA . THR A 1 93 ? -1.065 -6.844 -24.183 1.00 91.06 93 THR A CA 1
ATOM 721 C C . THR A 1 93 ? -0.708 -5.372 -23.965 1.00 91.06 93 THR A C 1
ATOM 723 O O . THR A 1 93 ? 0.446 -4.989 -24.190 1.00 91.06 93 THR A O 1
ATOM 726 N N . PRO A 1 94 ? -1.649 -4.541 -23.476 1.00 85.88 94 PRO A N 1
ATOM 727 C CA . PRO A 1 94 ? -1.377 -3.137 -23.163 1.00 85.88 94 PRO A CA 1
ATOM 728 C C . PRO A 1 94 ? -0.192 -2.953 -22.205 1.00 85.88 94 PRO A C 1
ATOM 730 O O . PRO A 1 94 ? 0.594 -2.016 -22.339 1.00 85.88 94 PRO A O 1
ATOM 733 N N . GLU A 1 95 ? -0.025 -3.872 -21.254 1.00 87.25 95 GLU A N 1
ATOM 734 C CA . GLU A 1 95 ? 1.078 -3.866 -20.293 1.00 87.25 95 GLU A CA 1
ATOM 735 C C . GLU A 1 95 ? 2.415 -4.205 -20.963 1.00 87.25 95 GLU A C 1
ATOM 737 O O . GLU A 1 95 ? 3.447 -3.634 -20.607 1.00 87.25 95 GLU A O 1
ATOM 742 N N . GLY A 1 96 ? 2.400 -5.116 -21.943 1.00 85.00 96 GLY A N 1
ATOM 743 C CA . GLY A 1 96 ? 3.566 -5.478 -22.747 1.00 85.00 96 GLY A CA 1
ATOM 744 C C . GLY A 1 96 ? 4.048 -4.311 -23.605 1.00 85.00 96 GLY A C 1
ATOM 745 O O . GLY A 1 96 ? 5.241 -4.003 -23.611 1.00 85.00 96 GLY A O 1
ATOM 746 N N . ASP A 1 97 ? 3.123 -3.597 -24.245 1.00 86.56 97 ASP A N 1
ATOM 747 C CA . ASP A 1 97 ? 3.439 -2.411 -25.045 1.00 86.56 97 ASP A CA 1
ATOM 748 C C . ASP A 1 97 ? 3.966 -1.256 -24.184 1.00 86.56 97 ASP A C 1
ATOM 750 O O . ASP A 1 97 ? 4.991 -0.651 -24.516 1.00 86.56 97 ASP A O 1
ATOM 754 N N . ALA A 1 98 ? 3.343 -1.001 -23.028 1.00 87.19 98 ALA A N 1
ATOM 755 C CA . ALA A 1 98 ? 3.820 -0.004 -22.069 1.00 87.19 98 ALA A 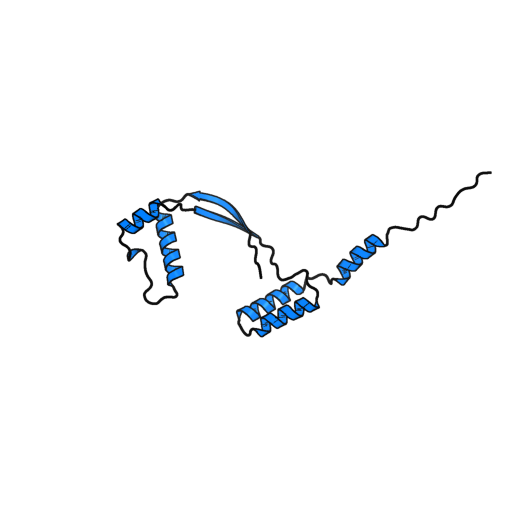CA 1
ATOM 756 C C . ALA A 1 98 ? 5.239 -0.329 -21.566 1.00 87.19 98 ALA A C 1
ATOM 758 O O . ALA A 1 98 ? 6.098 0.553 -21.461 1.00 87.19 98 ALA A O 1
ATOM 759 N N . MET A 1 99 ? 5.519 -1.608 -21.308 1.00 84.62 99 MET A N 1
ATOM 760 C CA . MET A 1 99 ? 6.853 -2.070 -20.931 1.00 84.62 99 MET A CA 1
ATOM 761 C C . MET A 1 99 ? 7.873 -1.907 -22.057 1.00 84.62 99 MET A C 1
ATOM 763 O O . MET A 1 99 ? 8.991 -1.450 -21.808 1.00 84.62 99 MET A O 1
ATOM 767 N N . ALA A 1 100 ? 7.506 -2.243 -23.293 1.00 85.88 100 ALA A N 1
ATOM 768 C CA . ALA A 1 100 ? 8.377 -2.074 -24.449 1.00 85.88 100 ALA A CA 1
ATOM 769 C C . ALA A 1 100 ? 8.746 -0.598 -24.663 1.00 85.88 100 ALA A C 1
ATOM 771 O O . ALA A 1 100 ? 9.922 -0.285 -24.874 1.00 85.88 100 ALA A O 1
ATOM 772 N N . GLN A 1 101 ? 7.776 0.310 -24.531 1.00 85.50 101 GLN A N 1
ATOM 773 C CA . GLN A 1 101 ? 8.002 1.752 -24.611 1.00 85.50 101 GLN A CA 1
ATOM 774 C C . GLN A 1 101 ? 8.944 2.241 -23.500 1.00 85.50 101 GLN A C 1
ATOM 776 O O . GLN A 1 101 ? 9.917 2.946 -23.769 1.00 85.50 101 GLN A O 1
ATOM 781 N N . MET A 1 102 ? 8.720 1.813 -22.257 1.00 83.94 102 MET A N 1
ATOM 782 C CA . MET A 1 102 ? 9.556 2.214 -21.125 1.00 83.94 102 MET A CA 1
ATOM 783 C C . MET A 1 102 ? 11.007 1.731 -21.271 1.00 83.94 102 MET A C 1
ATOM 785 O O . MET A 1 102 ? 11.953 2.461 -20.960 1.00 83.94 102 MET A O 1
ATOM 789 N N . ILE A 1 103 ? 11.198 0.511 -21.787 1.00 82.38 103 ILE A N 1
ATOM 790 C CA . ILE A 1 103 ? 12.523 -0.021 -22.116 1.00 82.38 103 ILE A CA 1
ATOM 791 C C . ILE A 1 103 ? 13.184 0.843 -23.192 1.00 82.38 103 ILE A C 1
ATOM 793 O O . ILE A 1 103 ? 14.353 1.197 -23.013 1.00 82.38 103 ILE A O 1
ATOM 797 N N . GLN A 1 104 ? 12.450 1.214 -24.253 1.00 80.94 104 GLN A N 1
ATOM 798 C CA . GLN A 1 104 ? 12.932 2.074 -25.341 1.00 80.94 104 GLN A CA 1
ATOM 799 C C . GLN A 1 104 ? 13.418 3.439 -24.846 1.00 80.94 104 GLN A C 1
ATOM 801 O O . GLN A 1 104 ? 14.541 3.843 -25.154 1.00 80.94 104 GLN A O 1
ATOM 806 N N . GLU A 1 105 ? 12.609 4.118 -24.037 1.00 80.81 105 GLU A N 1
ATOM 807 C CA . GLU A 1 105 ? 12.925 5.440 -23.493 1.00 80.81 105 GLU A CA 1
ATOM 808 C C . GLU A 1 105 ? 14.193 5.413 -22.633 1.00 80.81 105 GLU A C 1
ATOM 810 O O . GLU A 1 105 ? 15.087 6.242 -22.807 1.00 80.81 105 GLU A O 1
ATOM 815 N N . LYS A 1 106 ? 14.333 4.409 -21.760 1.00 74.81 106 LYS A N 1
ATOM 816 C CA . LYS A 1 106 ? 15.511 4.261 -20.888 1.00 74.81 106 LYS A CA 1
ATOM 817 C C . LYS A 1 106 ? 16.771 3.801 -21.625 1.00 74.81 106 LYS A C 1
ATOM 819 O O . LYS A 1 106 ? 17.873 3.974 -21.109 1.00 74.81 106 LYS A O 1
ATOM 824 N N . GLY A 1 107 ? 16.640 3.234 -22.824 1.00 70.44 107 GLY A N 1
ATOM 825 C CA . GLY A 1 107 ? 17.781 2.877 -23.668 1.00 70.44 107 GLY A CA 1
ATOM 826 C C . GLY A 1 107 ? 18.414 4.056 -24.408 1.00 70.44 107 GLY A C 1
ATOM 827 O O . GLY A 1 107 ? 19.555 3.928 -24.848 1.00 70.44 107 GLY A O 1
ATOM 828 N N . ARG A 1 108 ? 17.721 5.200 -24.521 1.00 65.94 108 ARG A N 1
ATOM 829 C CA . ARG A 1 108 ? 18.197 6.383 -25.264 1.00 65.94 108 ARG A CA 1
ATOM 830 C C . ARG A 1 108 ? 19.476 6.989 -24.681 1.00 65.94 108 ARG A C 1
ATOM 832 O O . ARG A 1 108 ? 20.337 7.428 -25.437 1.00 65.94 108 ARG A O 1
ATOM 839 N N . ASP A 1 109 ? 19.619 6.929 -23.360 1.00 63.00 109 ASP A N 1
ATOM 840 C CA . ASP A 1 109 ? 20.737 7.525 -22.618 1.00 63.00 109 ASP A CA 1
ATOM 841 C C . ASP A 1 109 ? 21.861 6.522 -22.303 1.00 63.00 109 ASP A C 1
ATOM 843 O O . ASP A 1 109 ? 22.766 6.807 -21.513 1.00 63.00 109 ASP A O 1
ATOM 847 N N . ARG A 1 110 ? 21.840 5.318 -22.898 1.00 62.44 110 ARG A N 1
ATOM 848 C CA . ARG A 1 110 ? 22.900 4.331 -22.661 1.00 62.44 110 ARG A CA 1
ATOM 849 C C . ARG A 1 110 ? 24.198 4.768 -23.348 1.00 62.44 110 ARG A C 1
ATOM 851 O O . ARG A 1 110 ? 24.232 4.872 -24.576 1.00 62.44 110 ARG A O 1
ATOM 858 N N . PRO A 1 111 ? 25.312 4.930 -22.606 1.00 54.56 111 PRO A N 1
ATOM 859 C CA . PRO A 1 111 ? 26.610 5.077 -23.240 1.00 54.56 111 PRO A CA 1
ATOM 860 C C . PRO A 1 111 ? 26.898 3.784 -24.000 1.00 54.56 111 PRO A C 1
ATOM 862 O O . PRO A 1 111 ? 26.852 2.694 -23.421 1.00 54.56 111 PRO A O 1
ATOM 865 N N . SER A 1 112 ? 27.182 3.901 -25.297 1.00 54.06 112 SER A N 1
ATOM 866 C CA . SER A 1 112 ? 27.568 2.757 -26.115 1.00 54.06 112 SER A CA 1
ATOM 867 C C . SER A 1 112 ? 28.697 1.993 -25.413 1.00 54.06 112 SER A C 1
ATOM 869 O O . SER A 1 112 ? 29.646 2.584 -24.888 1.00 54.06 112 SER A O 1
ATOM 871 N N . LEU A 1 113 ? 28.601 0.660 -25.364 1.00 50.69 113 LEU A N 1
ATOM 872 C CA . LEU A 1 113 ? 29.629 -0.199 -24.753 1.00 50.69 113 LEU A CA 1
ATOM 873 C C . LEU A 1 113 ? 31.026 0.058 -25.349 1.00 50.69 113 LEU A C 1
ATOM 875 O O . LEU A 1 113 ? 32.038 -0.135 -24.671 1.00 50.69 113 LEU A O 1
ATOM 879 N N . THR A 1 114 ? 31.067 0.592 -26.571 1.00 48.88 114 THR A N 1
ATOM 880 C CA . THR A 1 114 ? 32.248 1.117 -27.255 1.00 48.88 114 THR A CA 1
ATOM 881 C C . THR A 1 114 ? 33.012 2.139 -26.403 1.00 48.88 114 THR A C 1
ATOM 883 O O . THR A 1 114 ? 34.232 2.043 -26.287 1.00 48.88 114 THR A O 1
ATOM 886 N N . LEU A 1 115 ? 32.318 3.052 -25.712 1.00 48.47 115 LEU A N 1
ATOM 887 C CA . LEU A 1 115 ? 32.946 4.094 -24.893 1.00 48.47 115 LEU A CA 1
ATOM 888 C C . LEU A 1 115 ? 33.545 3.535 -23.588 1.00 48.47 115 LEU A C 1
ATOM 890 O O . LEU A 1 115 ? 34.634 3.932 -23.173 1.00 48.47 115 LEU A O 1
ATOM 894 N N . LYS A 1 116 ? 32.864 2.573 -22.943 1.00 49.06 116 LYS A N 1
ATOM 895 C CA . LYS A 1 116 ? 33.325 1.952 -21.681 1.00 49.06 116 LYS A CA 1
ATOM 896 C C . LYS A 1 116 ? 34.555 1.057 -21.876 1.00 49.06 116 LYS A C 1
ATOM 898 O O . LYS A 1 116 ? 35.364 0.932 -20.952 1.00 49.06 116 LYS A O 1
ATOM 903 N N . LEU A 1 117 ? 34.703 0.444 -23.053 1.00 52.78 117 LEU A N 1
ATOM 904 C CA . LEU A 1 117 ? 35.896 -0.313 -23.445 1.00 52.78 117 LEU A CA 1
ATOM 905 C C . LEU A 1 117 ? 37.063 0.618 -23.783 1.00 52.78 117 LEU A C 1
ATOM 907 O O . LEU A 1 117 ? 38.158 0.411 -23.265 1.00 52.78 117 LEU A O 1
ATOM 911 N N . GLN A 1 118 ? 36.827 1.689 -24.547 1.00 51.31 118 GLN A N 1
ATOM 912 C CA . GLN A 1 118 ? 37.857 2.681 -24.878 1.00 51.31 118 GLN A CA 1
ATOM 913 C C . GLN A 1 118 ? 38.437 3.362 -23.629 1.00 51.31 118 GLN A C 1
ATOM 915 O O . GLN A 1 118 ? 39.653 3.463 -23.500 1.00 51.31 118 GLN A O 1
ATOM 920 N N . HIS A 1 119 ? 37.607 3.720 -22.644 1.00 48.19 119 HIS A N 1
ATOM 921 C CA . HIS A 1 119 ? 38.073 4.328 -21.387 1.00 48.19 119 HIS A CA 1
ATOM 922 C C . HIS A 1 119 ? 38.838 3.351 -20.464 1.00 48.19 119 HIS A C 1
ATOM 924 O O . HIS A 1 119 ? 39.594 3.772 -19.582 1.00 48.19 119 HIS A O 1
ATOM 930 N N . ARG A 1 120 ? 38.636 2.034 -20.631 1.00 49.19 120 ARG A N 1
ATOM 931 C CA . ARG A 1 120 ? 39.407 0.983 -19.940 1.00 49.19 120 ARG A CA 1
ATOM 932 C C . ARG A 1 120 ? 40.714 0.665 -20.666 1.00 49.19 120 ARG A C 1
ATOM 934 O O . ARG A 1 120 ? 41.735 0.491 -20.010 1.00 49.19 120 ARG A O 1
ATOM 941 N N . LEU A 1 121 ? 40.699 0.645 -21.998 1.00 53.81 121 LEU A N 1
ATOM 942 C CA . LEU A 1 121 ? 41.881 0.430 -22.835 1.00 53.81 121 LEU A CA 1
ATOM 943 C C . LEU A 1 121 ? 42.846 1.625 -22.781 1.00 53.81 121 LEU A C 1
ATOM 945 O O . LEU A 1 121 ? 44.044 1.417 -22.626 1.00 53.81 121 LEU A O 1
ATOM 949 N N . ALA A 1 122 ? 42.340 2.863 -22.779 1.00 53.06 122 ALA A N 1
ATOM 950 C CA . ALA A 1 122 ? 43.156 4.075 -22.647 1.00 53.06 122 ALA A CA 1
ATOM 951 C C . ALA A 1 122 ? 43.904 4.154 -21.302 1.00 53.06 122 ALA A C 1
ATOM 953 O O . ALA A 1 122 ? 45.048 4.595 -21.253 1.00 53.06 122 ALA A O 1
ATOM 954 N N . ARG A 1 123 ? 43.309 3.643 -20.214 1.00 52.34 123 ARG A N 1
ATOM 955 C CA . ARG A 1 123 ? 43.987 3.520 -18.910 1.00 52.34 123 ARG A CA 1
ATOM 956 C C . ARG A 1 123 ? 45.052 2.422 -18.873 1.00 52.34 123 ARG A C 1
ATOM 958 O O . ARG A 1 123 ? 45.957 2.493 -18.051 1.00 52.34 123 ARG A O 1
ATOM 965 N N . ARG A 1 124 ? 44.965 1.424 -19.758 1.00 50.06 124 ARG A N 1
ATOM 966 C CA . ARG A 1 124 ? 45.948 0.335 -19.877 1.00 50.06 124 ARG A CA 1
ATOM 967 C C . ARG A 1 124 ? 47.117 0.693 -20.799 1.00 50.06 124 ARG A C 1
ATOM 969 O O . ARG A 1 124 ? 48.215 0.205 -20.581 1.00 50.06 124 ARG A O 1
ATOM 976 N N . ALA A 1 125 ? 46.890 1.558 -21.790 1.00 53.19 125 ALA A N 1
ATOM 977 C CA . ALA A 1 125 ? 47.905 1.994 -22.752 1.00 53.19 125 ALA A CA 1
ATOM 978 C C . ALA A 1 125 ? 48.836 3.112 -22.233 1.00 53.19 125 ALA A C 1
ATOM 980 O O . ALA A 1 125 ? 49.846 3.400 -22.863 1.00 53.19 125 ALA A O 1
ATOM 981 N N . GLY A 1 126 ? 48.531 3.733 -21.087 1.00 43.88 126 GLY A N 1
ATOM 982 C CA . GLY A 1 126 ? 49.347 4.800 -20.488 1.00 43.88 126 GLY A CA 1
ATOM 983 C C . GLY A 1 126 ? 50.545 4.335 -19.649 1.00 43.88 126 GLY A C 1
ATOM 984 O O . GLY A 1 126 ? 51.160 5.159 -18.979 1.00 43.88 126 GLY A O 1
ATOM 985 N N . CYS A 1 127 ? 50.876 3.040 -19.633 1.00 45.50 127 CYS A N 1
ATOM 986 C CA . CYS A 1 127 ? 51.960 2.504 -18.811 1.00 45.50 127 CYS A CA 1
ATOM 987 C C . CYS A 1 127 ? 52.957 1.728 -19.683 1.00 45.50 127 CYS A C 1
ATOM 989 O O . CYS A 1 127 ? 52.728 0.563 -19.999 1.00 45.50 127 CYS A O 1
ATOM 991 N N . GLY A 1 128 ? 54.057 2.380 -20.075 1.00 47.62 128 GLY A N 1
ATOM 992 C CA . GLY A 1 128 ? 55.238 1.688 -20.595 1.00 47.62 128 GLY A CA 1
ATOM 993 C C . GLY A 1 128 ? 55.931 2.343 -21.787 1.00 47.62 128 GLY A C 1
ATOM 994 O O . GLY A 1 128 ? 55.873 1.805 -22.884 1.00 47.62 128 GLY A O 1
ATOM 995 N N . SER A 1 129 ? 56.671 3.431 -21.558 1.00 44.97 129 SER A N 1
ATOM 996 C CA . SER A 1 129 ? 57.919 3.687 -22.297 1.00 44.97 129 SER A CA 1
ATOM 997 C C . SER A 1 129 ? 58.787 4.722 -21.569 1.00 44.97 129 SER A C 1
ATOM 999 O O . SER A 1 129 ? 58.846 5.886 -21.958 1.00 44.97 129 SER A O 1
ATOM 1001 N N . SER A 1 130 ? 59.474 4.309 -20.501 1.00 40.47 130 SER A N 1
ATOM 1002 C CA . SER A 1 130 ? 60.680 5.006 -20.038 1.00 40.47 130 SER A CA 1
ATOM 1003 C C . SER A 1 130 ? 61.892 4.199 -20.497 1.00 40.47 130 SER A C 1
ATOM 1005 O O . SER A 1 130 ? 62.269 3.210 -19.873 1.00 40.47 130 SER A O 1
ATOM 1007 N N . THR A 1 131 ? 62.474 4.595 -21.625 1.00 41.59 131 THR A N 1
ATOM 1008 C CA . THR A 1 131 ? 63.804 4.160 -22.060 1.00 41.59 131 THR A CA 1
ATOM 1009 C C . THR A 1 131 ? 64.839 4.680 -21.066 1.00 41.59 131 THR A C 1
ATOM 1011 O O . THR A 1 131 ? 65.048 5.887 -20.963 1.00 41.59 131 THR A O 1
ATOM 1014 N N . SER A 1 132 ? 65.473 3.780 -20.318 1.00 37.75 132 SER A N 1
ATOM 1015 C CA . SER A 1 132 ? 66.608 4.098 -19.455 1.00 37.75 132 SER A CA 1
ATOM 1016 C C . SER A 1 132 ? 67.888 4.172 -20.290 1.00 37.75 132 SER A C 1
ATOM 1018 O O . SER A 1 132 ? 68.415 3.144 -20.716 1.00 37.75 132 SER A O 1
ATOM 1020 N N . THR A 1 133 ? 68.394 5.382 -20.513 1.00 38.31 133 THR A N 1
ATOM 1021 C CA . THR A 1 133 ? 69.763 5.615 -20.988 1.00 38.31 133 THR A CA 1
ATOM 1022 C C . THR A 1 133 ? 70.722 5.365 -19.824 1.00 38.31 133 THR A C 1
ATOM 1024 O O . THR A 1 133 ? 70.666 6.062 -18.812 1.00 38.31 133 THR A O 1
ATOM 1027 N N . VAL A 1 134 ? 71.576 4.349 -19.947 1.00 41.91 134 VAL A N 1
ATOM 1028 C CA . VAL A 1 134 ? 72.651 4.051 -18.989 1.00 41.91 134 VAL A CA 1
ATOM 1029 C C . VAL A 1 134 ? 73.821 4.995 -19.280 1.00 41.91 134 VAL A C 1
ATOM 1031 O O . VAL A 1 134 ? 74.223 5.140 -20.433 1.00 41.91 134 VAL A O 1
ATOM 1034 N N . GLY A 1 135 ? 74.315 5.684 -18.251 1.00 37.72 135 GLY A N 1
ATOM 1035 C CA . GLY A 1 135 ? 75.392 6.667 -18.364 1.00 37.72 135 GLY A CA 1
ATOM 1036 C C . GLY A 1 135 ? 76.781 6.059 -18.578 1.00 37.72 135 GLY A C 1
ATOM 1037 O O . GLY A 1 135 ? 77.024 4.898 -18.261 1.00 37.72 135 GLY A O 1
ATOM 1038 N N . SER A 1 136 ? 77.709 6.895 -19.047 1.00 32.91 136 SER A N 1
ATOM 1039 C CA . SER A 1 136 ? 79.150 6.696 -18.885 1.00 32.91 136 SER A CA 1
ATOM 1040 C C . SER A 1 136 ? 79.770 8.030 -18.481 1.00 32.91 136 SER A C 1
ATOM 1042 O O . SER A 1 136 ? 79.685 9.003 -19.228 1.00 32.91 136 SER A O 1
ATOM 1044 N N . LEU A 1 137 ? 80.352 8.060 -17.281 1.00 39.34 137 LEU A N 1
ATOM 1045 C CA . LEU A 1 137 ? 81.316 9.075 -16.867 1.00 39.34 137 LEU A CA 1
ATOM 1046 C C . LEU A 1 137 ? 82.650 8.823 -17.582 1.00 39.34 137 LEU A C 1
ATOM 1048 O O . LEU A 1 137 ? 83.046 7.665 -17.721 1.00 39.34 137 LEU A O 1
ATOM 1052 N N . SER A 1 138 ? 83.329 9.915 -17.933 1.00 43.22 138 SER A N 1
ATOM 1053 C CA . SER A 1 138 ? 84.789 10.063 -17.947 1.00 43.22 138 SER A CA 1
ATOM 1054 C C . SER A 1 138 ? 85.119 11.466 -17.459 1.00 43.22 138 SER A C 1
ATOM 1056 O O . SER A 1 138 ? 84.380 12.395 -17.861 1.00 43.22 138 SER A O 1
#

pLDDT: mean 72.96, std 16.77, range [32.91, 93.38]

Sequence (138 aa):
MELNTHCRSGTTELKISDFLQKQIAELSNTMEERYDGRWQVSDAPANYVENLKKALIGIEIEITKIEGPFNLSQESGNGDWTGNVKGYSGLGTPEGDAMAQMIQEKGRDRPSLTLKLQHRLARRAGCGSSTSTVGSLS

InterPro domains:
  IPR007396 Transcriptional regulator PAI 2-type [PF04299] (14-65)
  IPR007396 Transcriptional regulator PAI 2-type [PTHR35802] (17-107)
  IPR012349 FMN-binding split barrel [G3DSA:2.30.110.10] (4-108)

Radius of gyration: 29.68 Å; chains: 1; bounding box: 106×22×50 Å

Foldseek 3Di:
DDWPKDFDFDDKDWDDDVLVVVVVQVVQCVVQVPDDPRDGPVVDDPVVVVVVRVVDIDIDTDGPDIDTPPDPVLVDAPVVLVVQLCVLVVVVDPVSPVVSVVSVVVCVPRDHVVVVVVVVVVVVVPDDDDDDDDDDDD

Secondary structure (DSSP, 8-state):
--B--EEEEEEEEEE-HHHHHHHHHHHHHHHGGGSTT---GGGS-HHHHHHHHTT--EEEEEEEEEE--B-S-TTS-HHHHHHHHHHHHTT-SHHHHHHHHHHHHHHTTPPPHHHHHHHHHHHHHTS-----------

Organism: NCBI:txid1296120

=== Feature glossary ===
Legend for the data blocks above and below:

— What the protein is —

Sequence gives the chain of amino acids in standard one-letter code (A=alanine, C=cysteine, …, Y=tyrosine), read N→C. It is the only feature that is directly encoded by the gene; all structural features are derived from the folded form of this sequence.

The annotation block draws on four external resources. InterPro: which protein families and domains the sequence belongs to. GO: standardized terms for what the protein does, what process it participates in, and where in the cell it acts. CATH: which structural fold it has in the CATH hierarchy. Organism: the species of origin.

— Where its atoms are —

Atomic coordinates in PDBx/mmCIF format — the same representation the Protein Data Bank distributes. Each line of the _atom_site loop places one backbone atom in Cartesian space (units: ångströms, origin: arbitrary).

Six rendered views show the 3D structure from the faces of a cube — i.e. along ±x, ±y, ±z. Rendering representation is drawn randomly per protein from cartoon (secondary-structure ribbons), sticks (backbone bonds), or molecular surface; coloring is either N→C rainbow (blue at the N-terminus through red at the C-terminus) or one color per chain.

— Local backbone conformation —

DSSP 8-state secondary structure assigns each residue one of H (α-helix), G (3₁₀-helix), I (π-helix), E (extended β-strand), B (isolated β-bridge), T (hydrogen-bonded turn), S (bend), or '-' (coil). The assignment is computed from backbone hydrogen-bond geometry via the Kabsch–Sander algorithm.

P-SEA three-state annotation labels each residue as helix, strand, or coil based purely on the geometry of the Cα trace. It serves as a fallback when the full backbone (and thus DSSP) is unavailable.

φ (phi) and ψ (psi) are the two rotatable backbone dihedrals per residue: φ is the C(i-1)–N–Cα–C torsion, ψ is the N–Cα–C–N(i+1) torsion, both in degrees on (−180°, 180°]. α-helical residues cluster near (−60°, −45°); β-strand residues near (−120°, +130°). A Ramachandran plot is simply a scatter of (φ, ψ) for every residue.

— Global shape and packing —

Radius of gyration (Rg) is the root-mean-square distance of Cα atoms from their centroid — a single number for overall size and compactness. A globular domain of N residues has Rg ≈ 2.2·N^0.38 Å; an extended or disordered chain has a much larger Rg. The Cα contact count is the number of residue pairs whose Cα atoms are within 8 Å and are more than four positions apart in sequence — a standard proxy for tertiary packing density. The bounding box is the smallest axis-aligned box enclosing all Cα atoms.

Accessible surface area quantifies burial. A residue with SASA near zero is packed into the hydrophobic core; one with SASA >100 Å² sits on the surface. Computed here via the Shrake–Rupley numerical algorithm with a 1.4 Å probe.

The contact map is a binary N×N matrix image: pixel (i, j) is dark where Cα_i and Cα_j are within 8 Å and |i−j|>4. Because the |i−j|>4 filter removes local helical contacts, off-diagonal stripes parallel to the main diagonal indicate parallel β-sheets; stripes perpendicular to it indicate antiparallel β-sheets. The Ramachandran plot scatters every residue's (φ, ψ) pair against the sterically allowed regions. The PAE heatmap renders the predicted-aligned-error matrix.

— Structural neighborhood —

A 3Di character summarizes, for each residue, the relative orientation of the Cα frame of its nearest spatial neighbor. Because it encodes fold topology rather than chemistry, 3Di alignments detect remote structural similarity that sequence alignment misses.

Structural nearest neighbors (via Foldseek easy-search vs the PDB). Reported per hit: target PDB id, E-value, and alignment TM-score. A TM-score above ~0.5 is the conventional threshold for 'same fold'.

— Confidence and disorder —

For AlphaFold models, the B-factor field carries pLDDT — the model's own estimate of local accuracy on a 0–100 scale. Regions with pLDDT<50 should be treated as essentially unmodeled; they often correspond to intrinsically disordered segments.

B-factor (Debye–Waller factor) reflects atomic displacement in the crystal lattice. It is an experimental observable (units Å²), not a prediction; low values mean the atom is pinned down, high values mean it moves or is heterogeneous across the crystal.

Predicted Aligned Error (PAE) is an AlphaFold confidence matrix: entry (i, j) is the expected error in the position of residue j, in ångströms, when the prediction is superimposed on the true structure at residue i. Low PAE within a block of residues means that block is internally rigid and well-predicted; high PAE between two blocks means their relative placement is uncertain even if each block individually is confident.